Protein AF-A0A090WM85-F1 (afdb_monomer_lite)

Organism: Nonlabens ulvanivorans (NCBI:txid906888)

Secondary structure (DSSP, 8-state):
-B--SSSPPPSSS--SEEEETTEEEEPP--SB-TTS-BTTEEE-TT-PEEE-HHHHHH--

Sequence (60 aa):
MAVLKDKATPRGKYPHIKRVGDFLFVSGTSSRRKDNTFAGVEVDEMGTTNLDIKAQTAAF

Foldseek 3Di:
DAADPQAAGDPDPDHQWDDDPPDIDGPDDWQQGNVRDGFQWDADPVGDIGGDPVRTVPSD

Radius of gyration: 14.14 Å; chains: 1; bounding box: 38×17×34 Å

InterPro domains:
  IPR035959 RutC-like superfamily [G3DSA:3.30.1330.40] (14-60)
  IPR035959 RutC-like superfamily [SSF55298] (3-55)

pLDDT: mean 95.69, std 5.06, range [68.62, 98.31]

Structure (mmCIF, N/CA/C/O backbone):
data_AF-A0A090WM85-F1
#
_entry.id   AF-A0A090WM85-F1
#
loop_
_atom_site.group_PDB
_atom_site.id
_atom_site.type_symbol
_atom_site.label_atom_id
_atom_site.label_alt_id
_atom_site.label_comp_id
_atom_site.label_asym_id
_atom_site.label_entity_id
_atom_site.label_seq_id
_atom_site.pdbx_PDB_ins_code
_atom_site.Cartn_x
_atom_site.Cartn_y
_atom_site.Cartn_z
_atom_site.occupancy
_atom_site.B_iso_or_equiv
_atom_site.auth_seq_id
_atom_site.auth_comp_id
_atom_site.auth_asym_id
_atom_site.auth_atom_id
_atom_site.pdbx_PDB_model_num
ATOM 1 N N . MET A 1 1 ? -5.358 -4.876 17.034 1.00 68.62 1 MET A N 1
ATOM 2 C CA . MET A 1 1 ? -4.251 -4.468 16.139 1.00 68.62 1 MET A CA 1
ATOM 3 C C . MET A 1 1 ? -3.834 -5.698 15.365 1.00 68.62 1 MET A C 1
ATOM 5 O O . MET A 1 1 ? -3.573 -6.702 16.013 1.00 68.62 1 MET A O 1
ATOM 9 N N . ALA A 1 2 ? -3.843 -5.659 14.035 1.00 87.69 2 ALA A N 1
ATOM 10 C CA . ALA A 1 2 ? -3.586 -6.854 13.230 1.00 87.69 2 ALA A CA 1
ATOM 11 C C . ALA A 1 2 ? -2.473 -6.615 12.207 1.00 87.69 2 ALA A C 1
ATOM 13 O O . ALA A 1 2 ? -2.489 -5.606 11.501 1.00 87.69 2 ALA A O 1
ATOM 14 N N . VAL A 1 3 ? -1.535 -7.562 12.140 1.00 94.00 3 VAL A N 1
ATOM 15 C CA . VAL A 1 3 ? -0.617 -7.737 11.011 1.00 94.00 3 VAL A CA 1
ATOM 16 C C . VAL A 1 3 ? -1.123 -8.941 10.218 1.00 94.00 3 VAL A C 1
ATOM 18 O O . VAL A 1 3 ? -1.209 -10.044 10.760 1.00 94.00 3 VAL A O 1
ATOM 21 N N . LEU A 1 4 ? -1.519 -8.718 8.968 1.00 94.69 4 LEU A N 1
ATOM 22 C CA . LEU A 1 4 ? -2.075 -9.738 8.082 1.00 94.69 4 LEU A CA 1
ATOM 23 C C . LEU A 1 4 ? -0.951 -10.624 7.528 1.00 94.69 4 LEU A C 1
ATOM 25 O O . LEU A 1 4 ? 0.071 -10.118 7.067 1.00 94.69 4 LEU A O 1
ATOM 29 N N . LYS A 1 5 ? -1.126 -11.951 7.589 1.00 93.94 5 LYS A N 1
ATOM 30 C CA . LYS A 1 5 ? -0.081 -12.939 7.241 1.00 93.94 5 LYS A CA 1
ATOM 31 C C . LYS A 1 5 ? 0.170 -13.055 5.735 1.00 93.94 5 LYS A C 1
ATOM 33 O O . LYS A 1 5 ? 1.220 -13.545 5.317 1.00 93.94 5 LYS A O 1
ATOM 38 N N . ASP A 1 6 ? -0.808 -12.679 4.931 1.00 93.56 6 ASP A N 1
ATOM 39 C CA . ASP A 1 6 ? -0.828 -12.743 3.470 1.00 93.56 6 ASP A CA 1
ATOM 40 C C . ASP A 1 6 ? -0.371 -11.432 2.808 1.00 93.56 6 ASP A C 1
ATOM 42 O O . ASP A 1 6 ? -0.035 -11.429 1.627 1.00 93.56 6 ASP A O 1
ATOM 46 N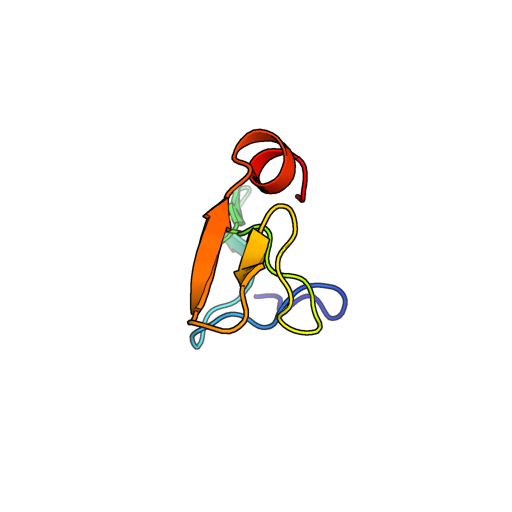 N . LYS A 1 7 ? -0.275 -10.335 3.569 1.00 94.81 7 LYS A N 1
ATOM 47 C CA . LYS A 1 7 ? 0.167 -9.023 3.074 1.00 94.81 7 LYS A CA 1
ATOM 48 C C . LYS A 1 7 ? 1.642 -8.757 3.392 1.00 94.81 7 LYS A C 1
ATOM 50 O O . LYS A 1 7 ? 2.262 -9.429 4.216 1.00 94.81 7 LYS A O 1
ATOM 55 N N . ALA A 1 8 ? 2.217 -7.753 2.729 1.00 96.44 8 ALA A N 1
ATOM 56 C CA . ALA A 1 8 ? 3.589 -7.323 2.981 1.00 96.44 8 ALA A CA 1
ATOM 57 C C . ALA A 1 8 ? 3.768 -6.832 4.424 1.00 96.44 8 ALA A C 1
ATOM 59 O O . ALA A 1 8 ? 2.950 -6.061 4.932 1.00 96.44 8 ALA A O 1
ATOM 60 N N . THR A 1 9 ? 4.867 -7.232 5.068 1.00 96.00 9 THR A N 1
ATOM 61 C CA . THR A 1 9 ? 5.201 -6.797 6.431 1.00 96.00 9 THR A CA 1
ATOM 62 C C . THR A 1 9 ? 5.326 -5.270 6.487 1.00 96.00 9 THR A C 1
ATOM 64 O O . THR A 1 9 ? 6.072 -4.712 5.672 1.00 96.00 9 THR A O 1
ATOM 67 N N . PRO A 1 10 ? 4.640 -4.573 7.416 1.00 96.56 10 PRO A N 1
ATOM 68 C CA . PRO A 1 10 ? 4.760 -3.125 7.579 1.00 96.56 10 PRO A CA 1
ATOM 69 C C . PRO A 1 10 ? 6.220 -2.670 7.692 1.00 96.56 10 PRO A C 1
ATOM 71 O O . PRO A 1 10 ? 7.050 -3.356 8.285 1.00 96.56 10 PRO A O 1
ATOM 74 N N . ARG A 1 11 ? 6.554 -1.510 7.109 1.00 95.81 11 ARG A N 1
ATOM 75 C CA . ARG A 1 11 ? 7.939 -0.987 7.110 1.00 95.81 11 ARG A CA 1
ATOM 76 C C . ARG A 1 11 ? 8.399 -0.486 8.485 1.00 95.81 11 ARG A C 1
ATOM 78 O O . ARG A 1 11 ? 9.587 -0.266 8.675 1.00 95.81 11 ARG A O 1
ATOM 85 N N . GLY A 1 12 ? 7.475 -0.301 9.424 1.00 95.69 12 GLY A N 1
ATOM 86 C CA . GLY A 1 12 ? 7.759 0.098 10.798 1.00 95.69 12 GLY A CA 1
ATOM 87 C C . GLY A 1 12 ? 6.922 -0.695 11.798 1.00 95.69 12 GLY A C 1
ATOM 88 O O . GLY A 1 12 ? 6.166 -1.593 11.430 1.00 95.69 12 GLY A O 1
ATOM 89 N N . LYS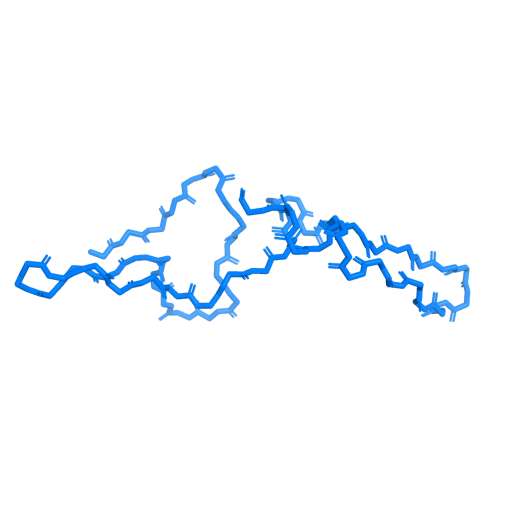 A 1 13 ? 7.035 -0.343 13.081 1.00 96.00 13 LYS A N 1
ATOM 90 C CA . LYS A 1 13 ? 6.319 -1.012 14.178 1.00 96.00 13 LYS A CA 1
ATOM 91 C C . LYS A 1 13 ? 4.870 -0.513 14.297 1.00 96.00 13 LYS A C 1
ATOM 93 O O . LYS A 1 13 ? 4.506 0.136 15.274 1.00 96.00 13 LYS A O 1
ATOM 98 N N . TYR A 1 14 ? 4.046 -0.803 13.292 1.00 96.12 14 TYR A N 1
ATOM 99 C CA . TYR A 1 14 ? 2.618 -0.464 13.257 1.00 96.12 14 TYR A CA 1
ATOM 100 C C . TYR A 1 14 ? 1.790 -1.586 12.588 1.00 96.12 14 TYR A C 1
ATOM 102 O O . TYR A 1 14 ? 2.346 -2.361 11.810 1.00 96.12 14 TYR A O 1
ATOM 110 N N . PRO A 1 15 ? 0.486 -1.7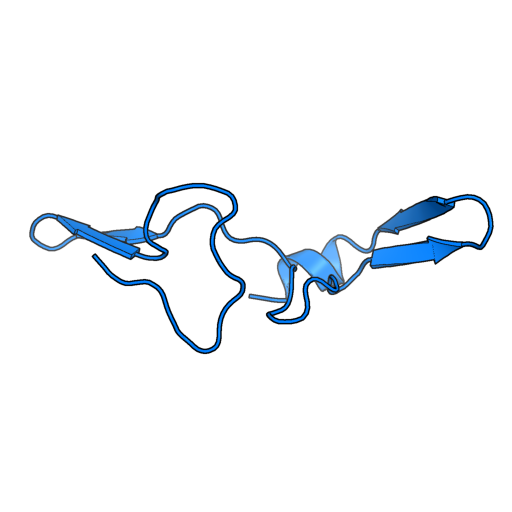37 12.912 1.00 97.50 15 PRO A N 1
ATOM 111 C CA . PRO A 1 15 ? -0.375 -2.771 12.322 1.00 97.50 15 PRO A CA 1
ATOM 112 C C . PRO A 1 15 ? -0.841 -2.389 10.909 1.00 97.50 15 PRO A C 1
ATOM 114 O O . PRO A 1 15 ? -0.797 -1.220 10.558 1.00 97.50 15 PRO A O 1
ATOM 117 N N . HIS A 1 16 ? -1.389 -3.328 10.129 1.00 97.06 16 HIS A N 1
ATOM 118 C CA . HIS A 1 16 ? -2.103 -2.980 8.887 1.00 97.06 16 HIS A CA 1
ATOM 119 C C . HIS A 1 16 ? -3.432 -2.281 9.171 1.00 97.06 16 HIS A C 1
ATOM 121 O O . HIS A 1 16 ? -3.832 -1.380 8.440 1.00 97.06 16 HIS A O 1
ATOM 127 N N . ILE A 1 17 ? -4.126 -2.717 10.228 1.00 97.44 17 ILE A N 1
ATOM 128 C CA . ILE A 1 17 ? -5.451 -2.213 10.594 1.00 97.44 17 ILE A CA 1
ATOM 129 C C . ILE A 1 17 ? -5.532 -1.986 12.107 1.00 97.44 17 ILE A C 1
ATOM 131 O O . ILE A 1 17 ? -5.136 -2.838 12.924 1.00 97.44 17 ILE A O 1
ATOM 135 N N . LYS A 1 18 ? -6.104 -0.841 12.489 1.00 97.19 18 LYS A N 1
ATOM 136 C CA . LYS A 1 18 ? -6.468 -0.497 13.867 1.00 97.19 18 LYS A CA 1
ATOM 137 C C . LYS A 1 18 ? -7.955 -0.143 13.940 1.00 97.19 18 LYS A C 1
ATOM 139 O O . LYS A 1 18 ? -8.388 0.826 13.330 1.00 97.19 18 LYS A O 1
ATOM 144 N N . ARG A 1 19 ? -8.728 -0.907 14.718 1.00 96.75 19 ARG A N 1
ATOM 145 C CA . ARG A 1 19 ? -10.118 -0.564 15.052 1.00 96.75 19 ARG A CA 1
ATOM 146 C C . ARG A 1 19 ? -10.152 0.456 16.187 1.00 96.75 19 ARG A C 1
ATOM 148 O O . ARG A 1 19 ? -9.427 0.284 17.169 1.00 96.75 19 ARG A O 1
ATOM 155 N N . VAL A 1 20 ? -10.988 1.480 16.054 1.00 97.81 20 VAL A N 1
ATOM 156 C CA . VAL A 1 20 ? -11.260 2.490 17.084 1.00 97.81 20 VAL A CA 1
ATOM 157 C C . VAL A 1 20 ? -12.767 2.745 17.094 1.00 97.81 20 VAL A C 1
ATOM 159 O O . VAL A 1 20 ? -13.297 3.337 16.158 1.00 97.81 20 VAL A O 1
ATOM 162 N N . GLY A 1 21 ? -13.459 2.241 18.120 1.00 97.25 21 GLY A N 1
ATOM 163 C CA . GLY A 1 21 ? -14.925 2.203 18.139 1.00 97.25 21 GLY A CA 1
ATOM 164 C C . GLY A 1 21 ? -15.470 1.445 16.924 1.00 97.25 21 GLY A C 1
ATOM 165 O O . GLY A 1 21 ? -15.093 0.292 16.678 1.00 97.25 21 GLY A O 1
ATOM 166 N N . ASP A 1 22 ? -16.293 2.129 16.136 1.00 98.12 22 ASP A N 1
ATOM 167 C CA . ASP A 1 22 ? -16.906 1.590 14.917 1.00 98.12 22 ASP A CA 1
ATOM 168 C C . ASP A 1 22 ? -16.061 1.798 13.653 1.00 98.12 22 ASP A C 1
ATOM 170 O O . ASP A 1 22 ? -16.396 1.283 12.589 1.00 98.12 22 ASP A O 1
ATOM 174 N N . PHE A 1 23 ? -14.926 2.494 13.760 1.00 98.06 23 PHE A N 1
ATOM 175 C CA . PHE A 1 23 ? -14.060 2.792 12.622 1.00 98.06 23 PHE A CA 1
ATOM 176 C C . PHE A 1 23 ? -12.893 1.814 12.506 1.00 98.06 23 PHE A C 1
ATOM 178 O O . PHE A 1 23 ? -12.285 1.400 13.500 1.00 98.06 23 PHE A O 1
ATOM 185 N N . LEU A 1 24 ? -12.526 1.502 11.263 1.00 97.44 24 LEU A N 1
ATOM 186 C CA . LEU A 1 24 ? -11.288 0.813 10.914 1.00 97.44 24 LEU A CA 1
ATOM 187 C C . LEU A 1 24 ? -10.338 1.799 10.238 1.00 97.44 24 LEU A C 1
ATOM 189 O O . LEU A 1 24 ? -10.616 2.308 9.158 1.00 97.44 24 LEU A O 1
ATOM 193 N N . PHE A 1 25 ? -9.192 2.032 10.867 1.00 97.62 25 PHE A N 1
ATOM 194 C CA . PHE A 1 25 ? -8.101 2.804 10.291 1.00 97.62 25 PHE A CA 1
ATOM 195 C C . PHE A 1 25 ? -7.135 1.839 9.618 1.00 97.62 25 PHE A C 1
ATOM 197 O O . PHE A 1 25 ? -6.486 1.029 10.290 1.00 97.62 25 PHE A O 1
ATOM 204 N N . VAL A 1 26 ? -7.067 1.915 8.293 1.00 96.81 26 VAL A N 1
ATOM 205 C CA . VAL A 1 26 ? -6.139 1.137 7.471 1.00 96.81 26 VAL A CA 1
ATOM 206 C C . VAL A 1 26 ? -4.878 1.967 7.270 1.00 96.81 26 VAL A C 1
ATOM 208 O O . VAL A 1 26 ? -4.950 3.143 6.916 1.00 96.81 26 VAL A O 1
ATOM 211 N N . SER A 1 27 ? -3.712 1.385 7.532 1.00 96.94 27 SER A N 1
ATOM 212 C CA . SER A 1 27 ? -2.443 2.052 7.246 1.00 96.94 27 SER A CA 1
ATOM 213 C C . SER A 1 27 ? -2.248 2.256 5.743 1.00 96.94 27 SER A C 1
ATOM 215 O O . SER A 1 27 ? -2.772 1.495 4.928 1.00 96.94 27 SER A O 1
ATOM 217 N N . GLY A 1 28 ? -1.451 3.266 5.377 1.00 96.00 28 GLY A N 1
ATOM 218 C CA . GLY A 1 28 ? -1.065 3.498 3.986 1.00 96.00 28 GLY A CA 1
ATOM 219 C C . GLY A 1 28 ? -0.533 2.210 3.355 1.00 96.00 28 GLY A C 1
ATOM 220 O O . GLY A 1 28 ? 0.394 1.592 3.880 1.00 96.00 28 GLY A O 1
ATOM 221 N N . THR A 1 29 ? -1.167 1.784 2.267 1.00 95.62 29 THR A N 1
ATOM 222 C CA . THR A 1 29 ? -0.906 0.497 1.619 1.00 95.62 29 THR A CA 1
ATOM 223 C C . THR A 1 29 ? -0.411 0.747 0.199 1.00 95.62 29 THR A C 1
ATOM 225 O O . THR A 1 29 ? -0.936 1.596 -0.513 1.00 95.62 29 THR A O 1
ATOM 228 N N . SER A 1 30 ? 0.649 0.037 -0.176 1.00 96.69 30 SER A N 1
ATOM 229 C CA . SER A 1 30 ? 1.367 0.176 -1.450 1.00 96.69 30 SER A CA 1
ATOM 230 C C . SER A 1 30 ? 1.167 -1.053 -2.336 1.00 96.69 30 SER A C 1
ATOM 232 O O . SER A 1 30 ? 0.757 -2.093 -1.832 1.00 96.69 30 SER A O 1
ATOM 234 N N . SER A 1 31 ? 1.645 -1.005 -3.581 1.00 97.75 31 SER A N 1
ATOM 235 C CA . SER A 1 31 ? 1.714 -2.157 -4.497 1.00 97.75 31 SER A CA 1
ATOM 236 C C . SER A 1 31 ? 2.755 -3.234 -4.130 1.00 97.75 31 SER A C 1
ATOM 238 O O . SER A 1 31 ? 2.951 -4.197 -4.878 1.00 97.75 31 SER A O 1
ATOM 240 N N . ARG A 1 32 ? 3.470 -3.072 -3.005 1.00 97.69 32 ARG A N 1
ATOM 241 C CA . ARG A 1 32 ? 4.472 -4.033 -2.528 1.00 97.69 32 ARG A CA 1
ATOM 242 C C . ARG A 1 32 ? 3.822 -5.361 -2.144 1.00 97.69 32 ARG A C 1
ATOM 244 O O . ARG A 1 32 ? 2.960 -5.415 -1.266 1.00 97.69 32 ARG A O 1
ATOM 251 N N . ARG A 1 33 ? 4.314 -6.439 -2.744 1.00 96.38 33 ARG A N 1
ATOM 252 C CA . ARG A 1 33 ? 3.932 -7.823 -2.466 1.00 96.38 33 ARG A CA 1
ATOM 253 C C . ARG A 1 33 ? 4.643 -8.364 -1.226 1.00 96.38 33 ARG A C 1
ATOM 255 O O . ARG A 1 33 ? 5.582 -7.769 -0.693 1.00 96.38 33 ARG A O 1
ATOM 262 N N . LYS A 1 34 ? 4.184 -9.523 -0.751 1.00 96.00 34 LYS A N 1
ATOM 263 C CA . LYS A 1 34 ? 4.719 -10.194 0.443 1.00 96.00 34 LYS A CA 1
ATOM 264 C C . LYS A 1 34 ? 6.202 -10.568 0.320 1.00 96.00 34 LYS A C 1
ATOM 266 O O . LYS A 1 34 ? 6.914 -10.530 1.318 1.00 96.00 34 LYS A O 1
ATOM 271 N N . ASP A 1 35 ? 6.661 -10.875 -0.887 1.00 96.00 35 ASP A N 1
ATOM 272 C CA . ASP A 1 35 ? 8.062 -11.172 -1.216 1.00 96.00 35 ASP A CA 1
ATOM 273 C C . ASP A 1 35 ? 8.938 -9.915 -1.399 1.00 96.00 35 ASP A C 1
ATOM 275 O O . ASP A 1 35 ? 10.109 -10.023 -1.744 1.00 96.00 35 ASP A O 1
ATOM 279 N N . ASN A 1 36 ? 8.396 -8.723 -1.125 1.00 95.62 36 ASN A N 1
ATOM 280 C CA . ASN A 1 36 ? 9.013 -7.410 -1.338 1.00 95.62 36 ASN A CA 1
ATOM 281 C C . ASN A 1 36 ? 9.218 -6.985 -2.797 1.00 95.62 36 ASN A C 1
ATOM 283 O O . ASN A 1 36 ? 9.757 -5.898 -3.011 1.00 95.62 36 ASN A O 1
ATOM 287 N N . THR A 1 37 ? 8.732 -7.745 -3.781 1.00 96.38 37 THR A N 1
ATOM 288 C CA . THR A 1 37 ? 8.566 -7.218 -5.144 1.00 96.38 37 THR A CA 1
ATOM 289 C C . THR A 1 37 ? 7.417 -6.206 -5.182 1.00 96.38 37 THR A C 1
ATOM 291 O O . THR A 1 37 ? 6.621 -6.110 -4.244 1.00 96.38 37 THR A O 1
ATOM 294 N N . PHE A 1 38 ? 7.299 -5.436 -6.261 1.00 97.50 38 PHE A N 1
ATOM 295 C CA . PHE A 1 38 ? 6.254 -4.424 -6.411 1.00 97.50 38 PHE A CA 1
ATOM 296 C C . PHE A 1 38 ? 5.471 -4.671 -7.698 1.00 97.50 38 PHE A C 1
ATOM 298 O O . PHE A 1 38 ? 6.044 -5.004 -8.735 1.00 97.50 38 PHE A O 1
ATOM 305 N N . ALA A 1 39 ? 4.144 -4.567 -7.640 1.00 98.00 39 ALA A N 1
ATOM 306 C CA . ALA A 1 39 ? 3.341 -4.543 -8.858 1.00 98.00 39 ALA A CA 1
ATOM 307 C C . ALA A 1 39 ? 3.508 -3.188 -9.558 1.00 98.00 39 ALA A C 1
ATOM 309 O O . ALA A 1 39 ? 3.555 -2.164 -8.878 1.00 98.00 39 ALA A O 1
ATOM 310 N N . GLY A 1 40 ? 3.599 -3.185 -10.892 1.00 97.94 40 GLY A N 1
ATOM 311 C CA . GLY A 1 40 ? 3.775 -1.958 -11.677 1.00 97.94 40 GLY A CA 1
ATOM 312 C C . GLY A 1 40 ? 5.133 -1.278 -11.485 1.00 97.94 40 GLY A C 1
ATOM 313 O O . GLY A 1 40 ? 5.203 -0.050 -11.533 1.00 97.94 40 GLY A O 1
ATOM 314 N N . VAL A 1 41 ? 6.181 -2.054 -11.192 1.00 98.06 41 VAL A N 1
ATOM 315 C CA . VAL A 1 41 ? 7.559 -1.568 -11.064 1.00 98.06 41 VAL A CA 1
ATOM 316 C C . VAL A 1 41 ? 8.487 -2.522 -11.801 1.00 98.06 41 VAL A C 1
ATOM 318 O O . VAL A 1 41 ? 8.500 -3.718 -11.507 1.00 98.06 41 VAL A O 1
ATOM 321 N N . GLU A 1 42 ? 9.286 -1.972 -12.703 1.00 97.44 42 GLU A N 1
ATOM 322 C CA . GLU A 1 42 ? 10.397 -2.655 -13.363 1.00 97.44 42 GLU A CA 1
ATOM 323 C C . GLU A 1 42 ? 11.682 -1.870 -13.100 1.00 97.44 42 GLU A C 1
ATOM 325 O O . GLU A 1 42 ? 11.659 -0.640 -13.019 1.00 97.44 42 GLU A O 1
ATOM 330 N N . VAL A 1 43 ? 12.795 -2.578 -12.928 1.00 97.50 43 VAL A N 1
ATOM 331 C CA . VAL A 1 43 ? 14.110 -1.982 -12.672 1.00 97.50 43 VAL A CA 1
ATOM 332 C C . VAL A 1 43 ? 15.090 -2.581 -13.672 1.00 97.50 43 VAL A C 1
ATOM 334 O O . VAL A 1 43 ? 15.177 -3.806 -13.766 1.00 97.50 43 VAL A O 1
ATOM 337 N N . ASP A 1 44 ? 15.781 -1.731 -14.430 1.00 95.31 44 ASP A N 1
ATOM 338 C CA . ASP A 1 44 ? 16.804 -2.173 -15.383 1.00 95.31 44 ASP A CA 1
ATOM 339 C C . ASP A 1 44 ? 18.132 -2.539 -14.690 1.00 95.31 44 ASP A C 1
ATOM 341 O O . ASP A 1 44 ? 18.289 -2.413 -13.473 1.00 95.31 44 ASP A O 1
ATOM 345 N N . GLU A 1 45 ? 19.114 -2.991 -15.473 1.00 96.44 45 GLU A N 1
ATOM 346 C CA . GLU A 1 45 ? 20.430 -3.418 -14.971 1.00 96.44 45 GLU A CA 1
ATOM 347 C C . GLU A 1 45 ? 21.222 -2.297 -14.276 1.00 96.44 45 GLU A C 1
ATOM 349 O O . GLU A 1 45 ? 22.074 -2.576 -13.432 1.00 96.44 45 GLU A O 1
ATOM 354 N N . MET A 1 46 ? 20.932 -1.033 -14.595 1.00 96.69 46 MET A N 1
ATOM 355 C CA . MET A 1 46 ? 21.599 0.144 -14.031 1.00 96.69 46 MET A CA 1
ATOM 356 C C . MET A 1 46 ? 20.814 0.761 -12.862 1.00 96.69 46 MET A C 1
ATOM 358 O O . MET A 1 46 ? 21.260 1.748 -12.272 1.00 96.69 46 MET A O 1
ATOM 362 N N . GLY A 1 47 ? 19.662 0.187 -12.500 1.00 95.38 47 GLY A N 1
ATOM 363 C CA . GLY A 1 47 ? 18.806 0.660 -11.414 1.00 95.38 47 GLY A CA 1
ATOM 364 C C . GLY A 1 47 ? 17.770 1.712 -11.823 1.00 95.38 47 GLY A C 1
ATOM 365 O O . GLY A 1 47 ? 17.073 2.242 -10.950 1.00 95.38 47 GLY A O 1
ATOM 366 N N . THR A 1 48 ? 17.623 2.024 -13.114 1.00 97.31 48 THR A N 1
ATOM 367 C CA . THR A 1 48 ? 16.565 2.929 -13.585 1.00 97.31 48 THR A CA 1
ATOM 368 C C . THR A 1 48 ? 15.217 2.264 -13.369 1.00 97.3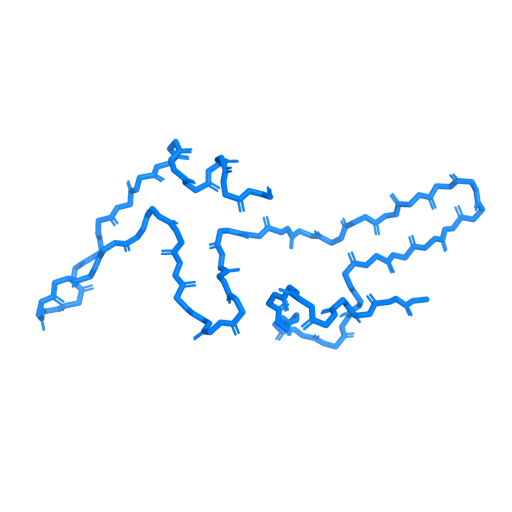1 48 THR A C 1
ATOM 370 O O . THR A 1 48 ? 14.997 1.121 -13.766 1.00 97.31 48 THR A O 1
ATOM 373 N N . THR A 1 49 ? 14.298 2.983 -12.729 1.00 97.50 49 THR A N 1
ATOM 374 C CA . THR A 1 49 ? 12.977 2.448 -12.401 1.00 97.50 49 THR A CA 1
ATOM 375 C C . THR A 1 49 ? 11.931 2.933 -13.396 1.00 97.50 49 THR A C 1
ATOM 377 O O . THR A 1 49 ? 11.762 4.138 -13.582 1.00 97.50 49 THR A O 1
ATOM 380 N N . ASN A 1 50 ? 11.182 1.999 -13.977 1.00 97.62 50 ASN A N 1
ATOM 381 C CA . ASN A 1 50 ? 9.977 2.279 -14.747 1.00 97.62 50 ASN A CA 1
ATOM 382 C C . ASN A 1 50 ? 8.740 1.976 -13.887 1.00 97.62 50 ASN A C 1
ATOM 384 O O . ASN A 1 50 ? 8.649 0.917 -13.260 1.00 97.62 50 ASN A O 1
ATOM 388 N N . LEU A 1 51 ? 7.805 2.925 -13.819 1.00 98.19 51 LEU A N 1
ATOM 389 C CA . LEU A 1 51 ? 6.670 2.896 -12.898 1.00 98.19 51 LEU A CA 1
ATOM 390 C C . LEU A 1 51 ? 5.347 2.975 -13.663 1.00 98.19 51 LEU A C 1
ATOM 392 O O . LEU A 1 51 ? 5.064 3.969 -14.330 1.00 98.19 51 LEU A O 1
ATOM 396 N N . ASP A 1 52 ? 4.492 1.969 -13.481 1.00 98.31 52 ASP A N 1
ATOM 397 C CA . ASP A 1 52 ? 3.111 1.982 -13.962 1.00 98.31 52 ASP A CA 1
ATOM 398 C C . ASP A 1 52 ? 2.154 2.355 -12.821 1.00 98.31 52 ASP A C 1
ATOM 400 O O . ASP A 1 52 ? 1.832 1.550 -11.939 1.00 98.31 52 ASP A O 1
ATOM 404 N N . ILE A 1 53 ? 1.656 3.593 -12.863 1.00 97.75 53 ILE A N 1
ATOM 405 C CA . ILE A 1 53 ? 0.715 4.115 -11.868 1.00 97.75 53 ILE A CA 1
ATOM 406 C C . ILE A 1 53 ? -0.631 3.380 -11.869 1.00 97.75 53 ILE A C 1
ATOM 408 O O . ILE A 1 53 ? -1.241 3.222 -10.808 1.00 97.75 53 ILE A O 1
ATOM 412 N N . LYS A 1 54 ? -1.104 2.894 -13.024 1.00 98.19 54 LYS A N 1
ATOM 413 C CA . LYS A 1 54 ? -2.376 2.164 -13.106 1.00 98.19 54 LYS A CA 1
ATOM 414 C C . LYS A 1 54 ? -2.228 0.805 -12.438 1.00 98.19 54 LYS A C 1
ATOM 416 O O . LYS A 1 54 ? -3.049 0.457 -11.590 1.00 98.19 54 LYS A O 1
ATOM 421 N N . ALA A 1 55 ? -1.155 0.083 -12.758 1.00 98.00 55 ALA A N 1
ATOM 422 C CA . ALA A 1 55 ? -0.863 -1.205 -12.139 1.00 98.00 55 ALA A CA 1
ATOM 423 C C . ALA A 1 55 ? -0.649 -1.081 -10.621 1.00 98.00 55 ALA A C 1
ATOM 425 O O . ALA A 1 55 ? -1.177 -1.896 -9.867 1.00 98.00 55 ALA A O 1
ATOM 426 N N . GLN A 1 56 ? 0.059 -0.047 -10.151 1.00 98.31 56 GLN A N 1
ATOM 427 C CA . GLN A 1 56 ? 0.249 0.183 -8.713 1.00 98.31 56 GLN A CA 1
ATOM 428 C C . GLN A 1 56 ? -1.060 0.495 -7.983 1.00 98.31 56 GLN A C 1
ATOM 430 O O . GLN A 1 56 ? -1.283 -0.016 -6.886 1.00 98.31 56 GLN A O 1
ATOM 435 N N . THR A 1 57 ? -1.929 1.297 -8.599 1.00 97.25 57 THR A N 1
ATOM 436 C CA . THR A 1 57 ? -3.239 1.658 -8.035 1.00 97.25 57 THR A CA 1
ATOM 437 C C . THR A 1 57 ? -4.178 0.450 -7.964 1.00 97.25 57 THR A C 1
ATOM 439 O O . THR A 1 57 ? -4.930 0.313 -7.004 1.00 97.25 57 THR A O 1
ATOM 442 N N . ALA A 1 58 ? -4.113 -0.450 -8.951 1.00 97.00 58 ALA A N 1
ATOM 443 C CA . ALA A 1 58 ? -4.950 -1.649 -9.022 1.00 97.00 58 ALA A CA 1
ATOM 444 C C . ALA A 1 58 ? -4.464 -2.822 -8.145 1.00 97.00 58 ALA A C 1
ATOM 446 O O . ALA A 1 58 ? -5.185 -3.801 -7.988 1.00 97.00 58 ALA A O 1
ATOM 447 N N . ALA A 1 59 ? -3.255 -2.754 -7.582 1.00 94.31 59 ALA A N 1
ATOM 448 C CA . ALA A 1 59 ? -2.608 -3.864 -6.873 1.00 94.31 59 ALA A CA 1
ATOM 449 C C . ALA A 1 59 ? -3.113 -4.123 -5.436 1.00 94.31 59 ALA A C 1
ATOM 451 O O . ALA A 1 59 ? -2.474 -4.875 -4.696 1.00 94.31 59 ALA A O 1
ATOM 452 N N . PHE A 1 60 ? -4.196 -3.464 -5.024 1.0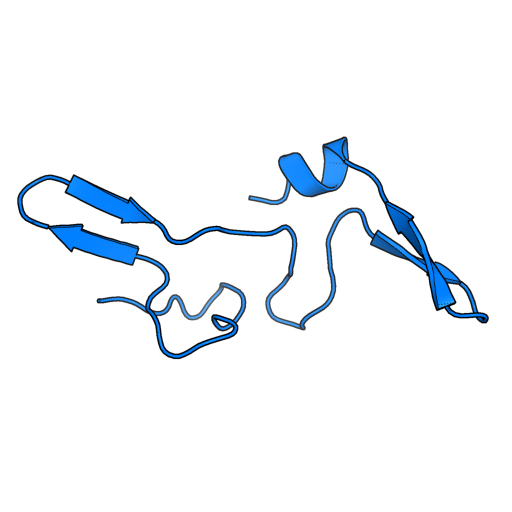0 71.31 60 PHE A N 1
ATOM 453 C CA . PHE A 1 60 ? -4.700 -3.461 -3.648 1.00 71.31 60 PHE A CA 1
ATOM 454 C C . PHE A 1 60 ? -5.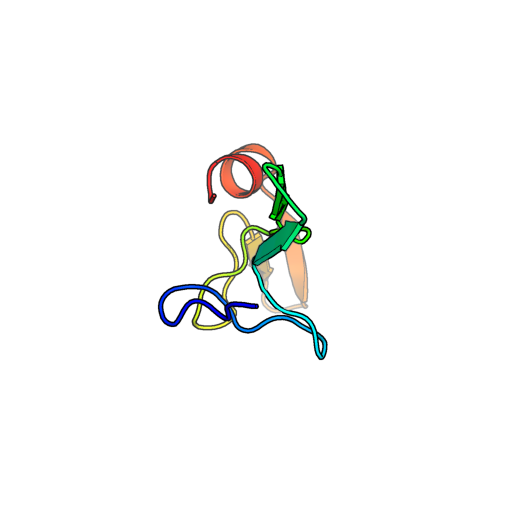364 -4.789 -3.235 1.00 71.31 60 PHE A C 1
ATOM 456 O O . PHE A 1 60 ? -6.210 -5.282 -4.010 1.00 71.31 60 PHE A O 1
#